Protein AF-A0A9P1JPB0-F1 (afdb_monomer_lite)

Organism: NCBI:txid1064539

Structure (mmCIF, N/CA/C/O backbone):
data_AF-A0A9P1JPB0-F1
#
_entry.id   AF-A0A9P1JPB0-F1
#
loop_
_atom_site.group_PDB
_atom_site.id
_atom_site.type_symbol
_atom_site.label_atom_id
_atom_site.label_alt_id
_atom_site.label_comp_id
_atom_site.label_asym_id
_atom_site.label_entity_id
_atom_site.label_seq_id
_atom_site.pdbx_PDB_ins_code
_atom_site.Cartn_x
_atom_site.Cartn_y
_atom_site.Cartn_z
_atom_site.occupancy
_atom_site.B_iso_or_equiv
_atom_site.auth_seq_id
_atom_site.auth_comp_id
_atom_site.auth_asym_id
_atom_site.auth_atom_id
_atom_site.pdbx_PDB_model_num
ATOM 1 N N . MET A 1 1 ? -15.340 3.405 -18.970 1.00 45.09 1 MET A N 1
ATOM 2 C CA . MET A 1 1 ? -15.044 3.651 -17.546 1.00 45.09 1 MET A CA 1
ATOM 3 C C . MET A 1 1 ? -14.567 2.332 -16.934 1.00 45.09 1 MET A C 1
ATOM 5 O O . MET A 1 1 ? -15.231 1.807 -16.069 1.00 45.09 1 MET A O 1
ATOM 9 N N . ALA A 1 2 ? -13.500 1.742 -17.491 1.00 53.22 2 ALA A N 1
ATOM 10 C CA . ALA A 1 2 ? -13.007 0.401 -17.120 1.00 53.22 2 ALA A CA 1
ATOM 11 C C . ALA A 1 2 ? -11.489 0.388 -16.853 1.00 53.22 2 ALA A C 1
ATOM 13 O O . ALA A 1 2 ? -11.004 -0.453 -16.122 1.00 53.22 2 ALA A O 1
ATOM 14 N N . PHE A 1 3 ? -10.756 1.371 -17.390 1.00 47.19 3 PHE A N 1
ATOM 15 C CA . PHE A 1 3 ? -9.305 1.481 -17.221 1.00 47.19 3 PHE A CA 1
ATOM 16 C C . PHE A 1 3 ? -8.882 1.830 -15.782 1.00 47.19 3 PHE A C 1
ATOM 18 O O . PHE A 1 3 ? -7.877 1.329 -15.312 1.00 47.19 3 PHE A O 1
ATOM 25 N N . LEU A 1 4 ? -9.666 2.655 -15.073 1.00 51.72 4 LEU A N 1
ATOM 26 C CA . LEU A 1 4 ? -9.359 3.057 -13.690 1.00 51.72 4 LEU A CA 1
ATOM 27 C C . LEU A 1 4 ? -9.691 1.960 -12.664 1.00 51.72 4 LEU A C 1
ATOM 29 O O . LEU A 1 4 ? -9.024 1.867 -11.640 1.00 51.72 4 LEU A O 1
ATOM 33 N N . ASP A 1 5 ? -10.698 1.125 -12.942 1.00 56.12 5 ASP A N 1
ATOM 34 C CA . ASP A 1 5 ? -11.056 0.004 -12.062 1.00 56.12 5 ASP A CA 1
ATOM 35 C C . ASP A 1 5 ? -10.020 -1.131 -12.159 1.00 56.12 5 ASP A C 1
ATOM 37 O O . ASP A 1 5 ? -9.690 -1.743 -11.144 1.00 56.12 5 ASP A O 1
ATOM 41 N N . ASP A 1 6 ? -9.457 -1.363 -13.355 1.00 59.84 6 ASP A N 1
ATOM 42 C CA . ASP A 1 6 ? -8.344 -2.303 -13.558 1.00 59.84 6 ASP A CA 1
ATOM 43 C C . ASP A 1 6 ? -7.072 -1.843 -12.821 1.00 59.84 6 ASP A C 1
ATOM 45 O O . ASP A 1 6 ? -6.396 -2.665 -12.201 1.00 59.84 6 ASP A O 1
ATOM 49 N N . ASP A 1 7 ? -6.779 -0.536 -12.813 1.00 67.62 7 ASP A N 1
ATOM 50 C CA . ASP A 1 7 ? -5.618 0.019 -12.106 1.00 67.62 7 ASP A CA 1
ATOM 51 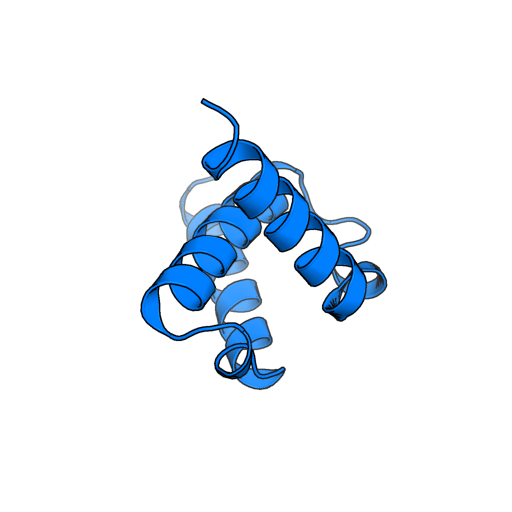C C . ASP A 1 7 ? -5.745 -0.148 -10.581 1.00 67.62 7 ASP A C 1
ATOM 53 O O . ASP A 1 7 ? -4.790 -0.566 -9.929 1.00 67.62 7 ASP A O 1
ATOM 57 N N . HIS A 1 8 ? -6.928 0.101 -10.003 1.00 67.38 8 HIS A N 1
ATOM 58 C CA . HIS A 1 8 ? -7.169 -0.093 -8.566 1.00 67.38 8 HIS A CA 1
ATOM 59 C C . HIS A 1 8 ? -7.100 -1.568 -8.149 1.00 67.38 8 HIS A C 1
ATOM 61 O O . HIS A 1 8 ? -6.464 -1.892 -7.149 1.00 67.38 8 HIS A O 1
ATOM 67 N N . ALA A 1 9 ? -7.695 -2.477 -8.926 1.00 74.75 9 ALA A N 1
ATOM 68 C CA . ALA A 1 9 ? -7.609 -3.910 -8.648 1.00 74.75 9 ALA A CA 1
ATOM 69 C C . ALA A 1 9 ? -6.166 -4.433 -8.765 1.00 74.75 9 ALA A C 1
ATOM 71 O O . ALA A 1 9 ? -5.751 -5.300 -7.993 1.00 74.75 9 ALA A O 1
ATOM 72 N N . TYR A 1 10 ? -5.386 -3.887 -9.701 1.00 75.00 10 TYR A N 1
ATOM 73 C CA . TYR A 1 10 ? -3.971 -4.206 -9.854 1.00 75.00 10 TYR A CA 1
ATOM 74 C C . TYR A 1 10 ? -3.133 -3.679 -8.682 1.00 75.00 10 TYR A C 1
ATOM 76 O O . TYR A 1 10 ? -2.290 -4.409 -8.162 1.00 75.00 10 TYR A O 1
ATOM 84 N N . VAL A 1 11 ? -3.403 -2.458 -8.206 1.00 73.75 11 VAL A N 1
ATOM 85 C CA . VAL A 1 11 ? -2.806 -1.912 -6.974 1.00 73.75 11 VAL A CA 1
ATOM 86 C C . VAL A 1 11 ? -3.106 -2.827 -5.790 1.00 73.75 11 VAL A C 1
ATOM 88 O O . VAL A 1 11 ? -2.180 -3.237 -5.095 1.00 73.75 11 VAL A O 1
ATOM 91 N N . ASP A 1 12 ? -4.369 -3.205 -5.595 1.00 73.81 12 ASP A N 1
ATOM 92 C CA . ASP A 1 12 ? -4.791 -4.077 -4.497 1.00 73.81 12 ASP A CA 1
ATOM 93 C C . ASP A 1 12 ? -4.086 -5.439 -4.558 1.00 73.81 12 ASP A C 1
ATOM 95 O O . ASP A 1 12 ? -3.591 -5.940 -3.545 1.00 73.81 12 ASP A O 1
ATOM 99 N N . GLN A 1 13 ? -3.983 -6.027 -5.753 1.00 78.06 13 GLN A N 1
ATOM 100 C CA . GLN A 1 13 ? -3.277 -7.287 -5.950 1.00 78.06 13 GLN A CA 1
ATOM 101 C C . GLN A 1 13 ? -1.791 -7.162 -5.600 1.00 78.06 13 GLN A C 1
ATOM 103 O O . GLN A 1 13 ? -1.270 -8.022 -4.893 1.00 78.06 13 GLN A O 1
ATOM 108 N N . LEU A 1 14 ? -1.114 -6.105 -6.050 1.00 76.06 14 LEU A N 1
ATOM 109 C CA . LEU A 1 14 ? 0.302 -5.878 -5.756 1.00 76.06 14 LEU A CA 1
ATOM 110 C C . LEU A 1 14 ? 0.549 -5.633 -4.270 1.00 76.06 14 LEU A C 1
ATOM 112 O O . LEU A 1 14 ? 1.512 -6.148 -3.706 1.00 76.06 14 LEU A O 1
ATOM 116 N N . VAL A 1 15 ? -0.339 -4.887 -3.620 1.00 76.31 15 VAL A N 1
ATOM 117 C CA . VAL A 1 15 ? -0.284 -4.642 -2.180 1.00 76.31 15 VAL A CA 1
ATOM 118 C C . VAL A 1 15 ? -0.415 -5.964 -1.407 1.00 76.31 15 VAL A C 1
ATOM 120 O O . VAL A 1 15 ? 0.344 -6.216 -0.470 1.00 76.31 15 VAL A O 1
ATOM 123 N N . VAL A 1 16 ? -1.308 -6.863 -1.829 1.00 78.56 16 VAL A N 1
ATOM 124 C CA . VAL A 1 16 ? -1.443 -8.202 -1.231 1.00 78.56 16 VAL A CA 1
ATOM 125 C C . VAL A 1 16 ? -0.248 -9.104 -1.560 1.00 78.56 16 VAL A C 1
ATOM 127 O O . VAL A 1 16 ? 0.245 -9.801 -0.676 1.00 78.56 16 VAL A O 1
ATOM 130 N N . GLU A 1 17 ? 0.240 -9.096 -2.798 1.00 78.12 17 GLU A N 1
ATOM 131 C CA . GLU A 1 17 ? 1.339 -9.958 -3.249 1.00 78.12 17 GLU A CA 1
ATOM 132 C C . GLU A 1 17 ? 2.655 -9.619 -2.548 1.00 78.12 17 GLU A C 1
ATOM 134 O O . GLU A 1 17 ? 3.389 -10.510 -2.120 1.00 78.12 17 GLU A O 1
ATOM 139 N N . TYR A 1 18 ? 2.931 -8.331 -2.366 1.00 71.00 18 TYR A N 1
ATOM 140 C CA . TYR A 1 18 ? 4.131 -7.897 -1.673 1.00 71.00 18 TYR A CA 1
ATOM 141 C C . TYR A 1 18 ? 3.984 -7.903 -0.143 1.00 71.00 18 TYR A C 1
ATOM 143 O O . TYR A 1 18 ? 4.992 -8.067 0.553 1.00 71.00 18 TYR A O 1
ATOM 151 N N . TYR A 1 19 ? 2.774 -7.708 0.405 1.00 72.88 19 TYR A N 1
ATOM 152 C CA . TYR A 1 19 ? 2.614 -7.362 1.827 1.00 72.88 19 TYR A CA 1
ATOM 153 C C . TYR A 1 19 ? 1.464 -8.058 2.561 1.00 72.88 19 TYR A C 1
ATOM 155 O O . TYR A 1 19 ? 1.220 -7.724 3.722 1.00 72.88 19 TYR A O 1
ATOM 163 N N . GLY A 1 20 ? 0.787 -9.035 1.953 1.00 71.06 20 GLY A N 1
ATOM 164 C CA . GLY A 1 20 ? -0.404 -9.689 2.510 1.00 71.06 20 GLY A CA 1
ATOM 165 C C . GLY A 1 20 ? -0.247 -10.142 3.966 1.00 71.06 20 GLY A C 1
ATOM 166 O O . GLY A 1 20 ? -1.115 -9.864 4.793 1.00 71.06 20 GLY A O 1
ATOM 167 N N . ASP A 1 21 ? 0.904 -10.716 4.328 1.00 78.31 21 ASP A N 1
ATOM 168 C CA . ASP A 1 21 ? 1.182 -11.148 5.707 1.00 78.31 21 ASP A CA 1
ATOM 169 C C . ASP A 1 21 ? 1.291 -9.983 6.707 1.00 78.31 21 ASP A C 1
ATOM 171 O O . ASP A 1 21 ? 0.911 -10.123 7.867 1.00 78.31 21 ASP A O 1
ATOM 175 N N . ARG A 1 22 ? 1.797 -8.818 6.278 1.00 70.81 22 ARG A N 1
ATOM 176 C CA . ARG A 1 22 ? 1.984 -7.631 7.135 1.00 70.81 22 ARG A CA 1
ATOM 177 C C . ARG A 1 22 ? 0.734 -6.769 7.253 1.00 70.81 22 ARG A C 1
ATOM 179 O O . ARG A 1 22 ? 0.580 -6.076 8.250 1.00 70.81 22 ARG A O 1
ATOM 186 N N . LEU A 1 23 ? -0.136 -6.810 6.249 1.00 73.06 23 LEU A N 1
ATOM 187 C CA . LEU A 1 23 ? -1.415 -6.094 6.236 1.00 73.06 23 LEU A CA 1
ATOM 18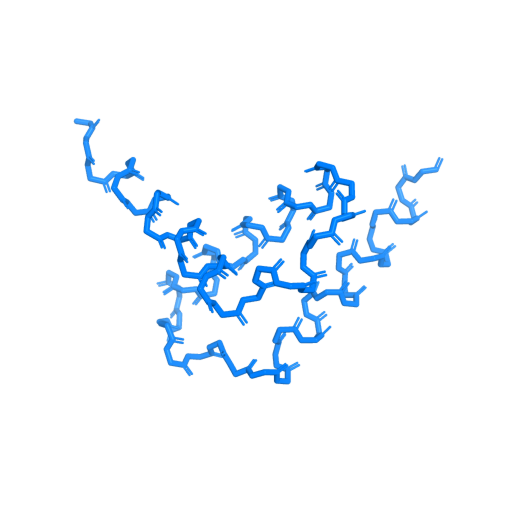8 C C . LEU A 1 23 ? -2.515 -6.859 6.976 1.00 73.06 23 LEU A C 1
ATOM 190 O O . LEU A 1 23 ? -3.548 -6.289 7.334 1.00 73.06 23 LEU A O 1
ATOM 194 N N . THR A 1 24 ? -2.291 -8.150 7.231 1.00 74.31 24 THR A N 1
ATOM 195 C CA . THR A 1 24 ? -3.223 -8.995 7.971 1.00 74.31 24 THR A CA 1
ATOM 196 C C . THR A 1 24 ? -3.414 -8.450 9.389 1.00 74.31 24 THR A C 1
ATOM 198 O O . THR A 1 24 ? -2.502 -8.472 10.210 1.00 74.31 24 THR A O 1
ATOM 201 N N . GLY A 1 25 ? -4.625 -7.970 9.685 1.00 74.31 25 GLY A N 1
ATOM 202 C CA . GLY A 1 25 ? -4.988 -7.420 10.995 1.00 74.31 25 GLY A CA 1
ATOM 203 C C . GLY A 1 25 ? -4.916 -5.894 11.108 1.00 74.31 25 GLY A C 1
ATOM 204 O O . GLY A 1 25 ? -5.211 -5.371 12.182 1.00 74.31 25 GLY A O 1
ATOM 205 N N . MET A 1 26 ? -4.582 -5.170 10.032 1.00 79.38 26 MET A N 1
ATOM 206 C CA . MET A 1 26 ? -4.729 -3.710 10.011 1.00 79.38 26 MET A CA 1
ATOM 207 C C . MET A 1 26 ? -6.198 -3.284 10.020 1.00 79.38 26 MET A C 1
ATOM 209 O O . MET A 1 26 ? -7.074 -3.959 9.475 1.00 79.38 26 MET A O 1
ATOM 213 N N . ALA A 1 27 ? -6.455 -2.122 10.621 1.00 83.44 27 ALA A N 1
ATOM 214 C CA . ALA A 1 27 ? -7.763 -1.489 10.558 1.00 83.44 27 ALA A CA 1
ATOM 215 C C . ALA A 1 27 ? -8.112 -1.113 9.099 1.00 83.44 27 ALA A C 1
ATOM 217 O O . ALA A 1 27 ? -7.223 -0.672 8.363 1.00 83.44 27 ALA A O 1
ATOM 218 N N . PRO A 1 28 ? -9.388 -1.218 8.680 1.00 81.88 28 PRO A N 1
ATOM 219 C CA . PRO A 1 28 ? -9.807 -0.907 7.309 1.00 81.88 28 PRO A CA 1
ATOM 220 C C . PRO A 1 28 ? -9.436 0.512 6.858 1.00 81.88 28 PRO A C 1
ATOM 222 O O . PRO A 1 28 ? -9.101 0.730 5.699 1.00 81.88 28 PRO A O 1
ATOM 225 N N . GLU A 1 29 ? -9.456 1.470 7.784 1.00 82.44 29 GLU A N 1
ATOM 226 C CA . GLU A 1 29 ? -9.115 2.877 7.541 1.00 82.44 29 GLU A CA 1
ATOM 227 C C . GLU A 1 29 ? -7.628 3.048 7.206 1.00 82.44 29 GLU A C 1
ATOM 229 O O . GLU A 1 29 ? -7.281 3.738 6.247 1.00 82.44 29 GLU A O 1
ATOM 234 N N . ARG A 1 30 ? -6.750 2.342 7.936 1.00 81.81 30 ARG A N 1
ATOM 235 C CA . ARG A 1 30 ? -5.305 2.307 7.656 1.00 81.81 30 ARG A CA 1
ATOM 236 C C . ARG A 1 30 ? -5.020 1.654 6.310 1.00 81.81 30 ARG A C 1
ATOM 238 O O . ARG A 1 30 ? -4.191 2.153 5.556 1.00 81.81 30 ARG A O 1
ATOM 245 N N . LEU A 1 31 ? -5.731 0.572 5.994 1.00 82.31 31 LEU A N 1
ATOM 246 C CA . LEU A 1 31 ? -5.590 -0.113 4.713 1.00 82.31 31 LEU A CA 1
ATOM 247 C C . LEU A 1 31 ? -5.986 0.806 3.546 1.00 82.31 31 LEU A C 1
ATOM 249 O O . LEU A 1 31 ? -5.241 0.917 2.579 1.00 82.31 31 LEU A O 1
ATOM 253 N N . ALA A 1 32 ? -7.105 1.525 3.664 1.00 83.38 32 ALA A N 1
ATOM 254 C CA . ALA A 1 32 ? -7.555 2.467 2.641 1.00 83.38 32 ALA A CA 1
ATOM 255 C C . ALA A 1 32 ? -6.567 3.629 2.429 1.00 83.38 32 ALA A C 1
ATOM 257 O O . ALA A 1 32 ? -6.263 3.974 1.287 1.00 83.38 32 ALA A O 1
ATOM 258 N N . ALA A 1 33 ? -6.029 4.202 3.512 1.00 84.88 33 ALA A N 1
ATOM 259 C CA . ALA A 1 33 ? -5.018 5.258 3.434 1.00 84.88 33 ALA A CA 1
ATOM 260 C C . ALA A 1 33 ? -3.724 4.761 2.771 1.00 84.88 33 ALA A C 1
ATOM 262 O O . ALA A 1 33 ? -3.165 5.432 1.902 1.00 84.88 33 ALA A O 1
ATOM 263 N N . LEU A 1 34 ? -3.281 3.552 3.129 1.00 84.88 34 LEU A N 1
ATOM 264 C CA . LEU A 1 34 ? -2.115 2.929 2.518 1.00 84.88 34 LEU A CA 1
ATOM 265 C C . LEU A 1 34 ? -2.334 2.678 1.023 1.00 84.88 34 LEU A C 1
ATOM 267 O O . LEU A 1 34 ? -1.460 3.014 0.232 1.00 84.88 34 LEU A O 1
ATOM 271 N N . HIS A 1 35 ? -3.492 2.140 0.626 1.00 82.81 35 HIS A N 1
ATOM 272 C CA . HIS A 1 35 ? -3.824 1.888 -0.781 1.00 82.81 35 HIS A CA 1
ATOM 273 C C . HIS A 1 35 ? -3.794 3.178 -1.611 1.00 82.81 35 HIS A C 1
ATOM 275 O O . HIS A 1 35 ? -3.264 3.175 -2.721 1.00 82.81 35 HIS A O 1
ATOM 281 N N . ALA A 1 36 ? -4.301 4.289 -1.068 1.00 84.62 36 ALA A N 1
ATOM 282 C CA . ALA A 1 36 ? -4.264 5.586 -1.741 1.00 84.62 36 ALA A CA 1
ATOM 283 C C . ALA A 1 36 ? -2.822 6.068 -1.985 1.00 84.62 36 ALA A C 1
ATOM 285 O O . ALA A 1 36 ? -2.461 6.370 -3.121 1.00 84.62 36 ALA A O 1
ATOM 286 N N . LEU A 1 37 ? -1.975 6.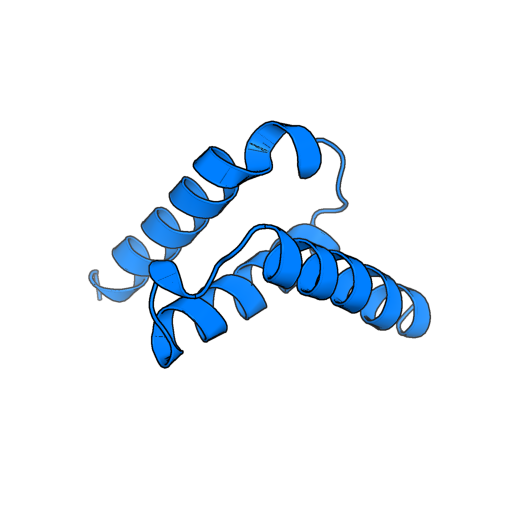058 -0.949 1.00 84.38 37 LEU A N 1
ATOM 287 C CA . LEU A 1 37 ? -0.564 6.453 -1.065 1.00 84.38 37 LEU A CA 1
ATOM 288 C C . LEU A 1 37 ? 0.220 5.534 -2.008 1.00 84.38 37 LEU A C 1
ATOM 290 O O . LEU A 1 37 ? 1.072 5.984 -2.773 1.00 84.38 37 LEU A O 1
ATOM 294 N N . PHE A 1 38 ? -0.074 4.237 -1.970 1.00 83.94 38 PHE A N 1
ATOM 295 C CA . PHE A 1 38 ? 0.548 3.254 -2.846 1.00 83.94 38 PHE A CA 1
ATOM 296 C C . PHE A 1 38 ? 0.186 3.506 -4.313 1.00 83.94 38 PHE A C 1
ATOM 298 O O . PHE A 1 38 ? 1.065 3.498 -5.178 1.00 83.94 38 PHE A O 1
ATOM 305 N N . GLY A 1 39 ? -1.090 3.799 -4.579 1.00 82.94 39 GLY A N 1
ATOM 306 C CA . GLY A 1 39 ? -1.573 4.221 -5.890 1.00 82.94 39 GLY A CA 1
ATOM 307 C C . GLY A 1 39 ? -0.860 5.476 -6.395 1.00 82.94 39 GLY A C 1
ATOM 308 O O . GLY A 1 39 ? -0.399 5.489 -7.535 1.00 82.94 39 GLY A O 1
ATOM 309 N N . GLU A 1 40 ? -0.684 6.494 -5.547 1.00 85.75 40 GLU A N 1
ATOM 310 C CA . GLU A 1 40 ? 0.041 7.721 -5.910 1.00 85.75 40 GLU A CA 1
ATOM 311 C C . GLU A 1 40 ? 1.509 7.454 -6.268 1.00 85.75 40 GLU A C 1
ATOM 313 O O . GLU A 1 40 ? 1.987 7.919 -7.306 1.00 85.75 40 GLU A O 1
ATOM 318 N N . VAL A 1 41 ? 2.229 6.670 -5.458 1.00 83.50 41 VAL A N 1
ATOM 319 C CA . VAL A 1 41 ? 3.639 6.343 -5.732 1.00 83.50 41 VAL A CA 1
ATOM 320 C C . VAL A 1 41 ? 3.774 5.542 -7.025 1.00 83.50 41 VAL A C 1
ATOM 322 O O . VAL A 1 41 ? 4.639 5.854 -7.842 1.00 83.50 41 VAL A O 1
ATOM 325 N N . MET A 1 42 ? 2.913 4.549 -7.264 1.00 81.25 42 MET A N 1
ATOM 326 C CA . MET A 1 42 ? 2.947 3.796 -8.522 1.00 81.25 42 MET A CA 1
ATOM 327 C C . MET A 1 42 ? 2.614 4.657 -9.731 1.00 81.25 42 MET A C 1
ATOM 329 O O . MET A 1 42 ? 3.245 4.505 -10.775 1.00 81.25 42 MET A O 1
ATOM 333 N N . TRP A 1 43 ? 1.651 5.566 -9.595 1.00 83.56 43 TRP A N 1
ATOM 334 C CA . TRP A 1 43 ? 1.269 6.474 -10.666 1.00 83.56 43 TRP A CA 1
ATOM 335 C C . TRP A 1 43 ? 2.406 7.431 -11.043 1.00 83.56 43 TRP A C 1
ATOM 337 O O . TRP A 1 43 ? 2.652 7.675 -12.224 1.00 83.56 43 TRP A O 1
ATO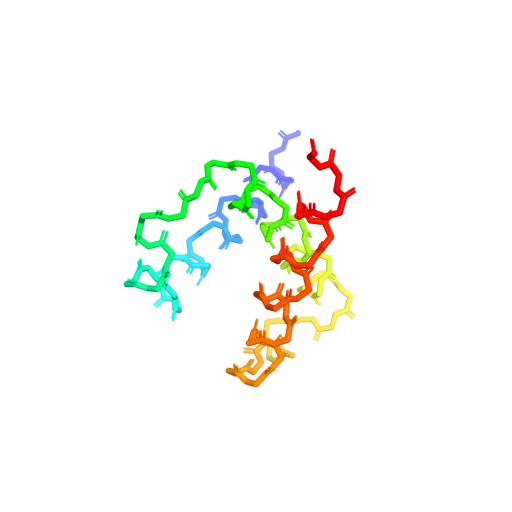M 347 N N . HIS A 1 44 ? 3.116 7.967 -10.049 1.00 85.00 44 HIS A N 1
ATOM 348 C CA . HIS A 1 44 ? 4.154 8.972 -10.272 1.00 85.00 44 HIS A CA 1
ATOM 349 C C . HIS A 1 44 ? 5.540 8.388 -10.561 1.00 85.00 44 HIS A C 1
ATOM 351 O O . HIS A 1 44 ? 6.291 8.969 -11.345 1.00 85.00 44 HIS A O 1
ATOM 357 N N . GLU A 1 45 ? 5.889 7.266 -9.937 1.00 84.81 45 GLU A N 1
ATOM 358 C CA . GLU A 1 45 ? 7.255 6.729 -9.926 1.00 84.81 45 GLU A CA 1
ATOM 359 C C . GLU A 1 45 ? 7.343 5.277 -10.419 1.00 84.81 45 GLU A C 1
ATOM 361 O O . GLU A 1 45 ? 8.442 4.769 -10.643 1.00 84.81 45 GLU A O 1
ATOM 366 N N . GLY A 1 46 ? 6.204 4.621 -10.650 1.00 82.88 46 GLY A N 1
ATOM 367 C CA . GLY A 1 46 ? 6.134 3.239 -11.112 1.00 82.88 46 GLY A CA 1
ATOM 368 C C . GLY A 1 46 ? 6.327 2.206 -10.000 1.00 82.88 46 GLY A C 1
ATOM 369 O O . GLY A 1 46 ? 6.753 2.506 -8.885 1.00 82.88 46 GLY A O 1
ATOM 370 N N . ILE A 1 47 ? 6.027 0.945 -10.321 1.00 78.75 47 ILE A N 1
ATOM 371 C CA . ILE A 1 47 ? 6.093 -0.169 -9.361 1.00 78.75 47 ILE A CA 1
ATOM 372 C C . ILE A 1 47 ? 7.505 -0.392 -8.790 1.00 78.75 47 ILE A C 1
ATOM 374 O O . ILE A 1 47 ? 7.661 -0.755 -7.629 1.00 78.75 47 ILE A O 1
ATOM 378 N N . GLU A 1 48 ? 8.552 -0.119 -9.572 1.00 82.38 48 GLU A N 1
ATOM 379 C CA . GLU A 1 48 ? 9.950 -0.297 -9.153 1.00 82.38 48 GLU A CA 1
ATOM 380 C C . GLU A 1 48 ? 10.358 0.647 -8.008 1.00 82.38 48 GLU A C 1
ATOM 382 O O . GLU A 1 48 ? 11.305 0.365 -7.271 1.00 82.38 48 GLU A O 1
ATOM 387 N N . ALA A 1 49 ? 9.626 1.751 -7.818 1.00 81.56 49 ALA A N 1
ATOM 388 C CA . ALA A 1 49 ? 9.868 2.713 -6.749 1.00 81.56 49 ALA A CA 1
ATOM 389 C C . ALA A 1 49 ? 9.430 2.203 -5.362 1.00 81.56 49 ALA A C 1
ATOM 391 O O . ALA A 1 49 ? 9.840 2.763 -4.336 1.00 81.56 49 ALA A O 1
ATOM 392 N N . LEU A 1 50 ? 8.632 1.132 -5.313 1.00 79.69 50 LEU A N 1
ATOM 393 C CA . LEU A 1 50 ? 8.089 0.533 -4.094 1.00 79.69 50 LEU A CA 1
ATOM 394 C C . LEU A 1 50 ? 9.064 -0.461 -3.475 1.00 79.69 50 LEU A C 1
ATOM 396 O O . LEU A 1 50 ? 8.840 -1.669 -3.379 1.00 79.69 50 LEU A O 1
ATOM 400 N N . THR A 1 51 ? 10.186 0.079 -3.019 1.00 82.25 51 THR A N 1
ATOM 401 C CA . THR A 1 51 ? 11.163 -0.706 -2.272 1.00 82.25 51 THR A CA 1
ATOM 402 C C . THR A 1 51 ? 10.625 -1.065 -0.878 1.00 82.25 51 THR A C 1
ATOM 404 O O . THR A 1 51 ? 9.835 -0.306 -0.304 1.00 82.25 51 THR A O 1
ATOM 407 N N . PRO A 1 52 ? 11.096 -2.166 -0.259 1.00 80.38 52 PRO A N 1
ATOM 408 C CA . PRO A 1 52 ? 10.701 -2.535 1.103 1.00 80.38 52 PRO A CA 1
ATOM 409 C C . PRO A 1 52 ? 10.919 -1.424 2.141 1.00 80.38 52 PRO A C 1
ATOM 411 O O . PRO A 1 52 ? 10.182 -1.333 3.118 1.00 80.38 52 PRO A O 1
ATOM 414 N N . GLN A 1 53 ? 11.925 -0.569 1.937 1.00 82.50 53 GLN A N 1
ATOM 415 C CA . GLN A 1 53 ? 12.212 0.546 2.835 1.00 82.50 53 GLN A CA 1
ATOM 416 C C . GLN A 1 53 ? 11.183 1.670 2.698 1.00 82.50 53 GLN A C 1
ATOM 418 O O . GLN A 1 53 ? 10.699 2.175 3.706 1.00 82.50 53 GLN A O 1
ATOM 423 N N . ARG A 1 54 ? 10.809 2.020 1.464 1.00 83.12 54 ARG A N 1
ATOM 424 C CA . ARG A 1 54 ? 9.803 3.052 1.199 1.00 83.12 54 ARG A CA 1
ATOM 425 C C . ARG A 1 54 ? 8.427 2.642 1.703 1.00 83.12 54 ARG A C 1
ATOM 427 O O . ARG A 1 54 ? 7.704 3.466 2.245 1.00 83.12 54 ARG A O 1
ATOM 434 N N . LEU A 1 55 ? 8.109 1.356 1.595 1.00 78.06 55 LEU A N 1
ATOM 435 C CA . LEU A 1 55 ? 6.922 0.791 2.220 1.00 78.06 55 LEU A CA 1
ATOM 436 C C . LEU A 1 55 ? 6.923 1.000 3.735 1.00 78.06 55 LEU A C 1
ATOM 438 O O . LEU A 1 55 ? 5.919 1.455 4.265 1.00 78.06 55 LEU A O 1
ATOM 442 N N . ASN A 1 56 ? 8.006 0.641 4.434 1.00 83.19 56 ASN A N 1
ATOM 443 C CA . ASN A 1 56 ? 8.050 0.814 5.888 1.00 83.19 56 ASN A CA 1
ATOM 444 C C . ASN A 1 56 ? 7.773 2.278 6.262 1.00 83.19 56 ASN A C 1
ATOM 446 O O . ASN A 1 56 ? 6.972 2.524 7.151 1.00 83.19 56 ASN A O 1
ATOM 450 N N . THR A 1 57 ? 8.321 3.229 5.500 1.00 86.31 57 THR A N 1
ATOM 451 C CA . THR A 1 57 ? 8.023 4.657 5.671 1.00 86.31 57 THR A CA 1
ATOM 452 C C . THR A 1 57 ? 6.546 4.993 5.442 1.00 86.31 57 THR A C 1
ATOM 454 O O . THR A 1 57 ? 5.987 5.773 6.201 1.00 86.31 57 THR A O 1
ATOM 457 N N . LEU A 1 58 ? 5.881 4.409 4.437 1.00 84.38 58 LEU A N 1
ATOM 458 C CA . LEU A 1 58 ? 4.438 4.605 4.218 1.00 84.38 58 LEU A CA 1
ATOM 459 C C . LEU A 1 58 ? 3.588 3.987 5.342 1.00 84.38 58 LEU A C 1
ATOM 461 O O . LEU A 1 58 ? 2.561 4.545 5.725 1.00 84.38 58 LEU A O 1
ATOM 465 N N . LEU A 1 59 ? 4.010 2.846 5.887 1.00 83.06 59 LEU A N 1
ATOM 466 C CA . LEU A 1 59 ? 3.348 2.190 7.017 1.00 83.06 59 LEU A CA 1
ATOM 467 C C . LEU A 1 59 ? 3.484 2.998 8.312 1.00 83.06 59 LEU A C 1
ATOM 469 O O . LEU A 1 59 ? 2.503 3.134 9.039 1.00 83.06 59 LEU A O 1
ATOM 473 N N . GLU A 1 60 ? 4.674 3.543 8.573 1.00 86.00 60 GLU A N 1
ATOM 474 C CA . GLU A 1 60 ? 4.942 4.450 9.697 1.00 86.00 60 GLU A CA 1
ATOM 475 C C . GLU A 1 60 ? 4.126 5.740 9.545 1.00 86.00 60 GLU A C 1
ATOM 477 O O . GLU A 1 60 ? 3.353 6.080 10.433 1.00 86.00 60 GLU A O 1
ATOM 482 N N . PHE A 1 61 ? 4.171 6.373 8.369 1.00 84.25 61 PHE A N 1
ATOM 483 C CA . PHE A 1 61 ? 3.407 7.590 8.086 1.00 84.25 61 PHE A CA 1
ATOM 484 C C . PHE A 1 61 ? 1.893 7.394 8.266 1.00 84.25 61 PHE A C 1
ATOM 486 O O . PHE A 1 61 ? 1.229 8.202 8.907 1.00 84.25 61 PHE A O 1
ATOM 493 N N . THR A 1 62 ? 1.333 6.296 7.747 1.00 81.75 62 THR A N 1
ATOM 494 C CA . THR A 1 62 ? -0.098 5.985 7.930 1.00 81.75 62 THR A CA 1
ATOM 495 C C . THR A 1 62 ? -0.459 5.626 9.372 1.00 81.75 62 THR A C 1
ATOM 497 O O . THR A 1 62 ? -1.626 5.731 9.741 1.00 81.75 62 THR A O 1
ATOM 500 N N . GLU A 1 63 ? 0.497 5.190 10.197 1.00 82.50 63 GLU A N 1
ATOM 501 C CA . GLU A 1 63 ? 0.292 5.024 11.639 1.00 82.50 63 GLU A CA 1
ATOM 502 C C . GLU A 1 63 ? 0.205 6.366 12.357 1.00 82.50 63 GLU A C 1
ATOM 504 O O . GLU A 1 63 ? -0.705 6.568 13.161 1.00 82.50 63 GLU A O 1
ATOM 509 N N . GLU A 1 64 ? 1.144 7.262 12.056 1.00 79.31 64 GLU A N 1
ATOM 510 C CA . GLU A 1 64 ? 1.277 8.571 12.694 1.00 79.31 64 GLU A CA 1
ATOM 511 C C . GLU A 1 64 ? 0.084 9.473 12.344 1.00 79.31 64 GLU A C 1
ATOM 513 O O . GLU A 1 64 ? -0.618 9.933 13.243 1.00 79.31 64 GLU A O 1
ATOM 518 N N . GLU A 1 65 ? -0.240 9.621 11.056 1.00 76.00 65 GLU A N 1
ATOM 519 C CA . GLU A 1 65 ? -1.314 10.515 10.591 1.00 76.00 65 GLU A CA 1
ATOM 520 C C . GLU A 1 65 ? -2.708 10.097 11.082 1.00 76.00 65 GLU A C 1
ATOM 522 O O . GLU A 1 65 ? -3.548 10.944 11.386 1.00 76.00 65 GLU A O 1
ATOM 527 N N . LEU A 1 66 ? -2.982 8.789 11.169 1.00 69.31 66 LEU A N 1
ATOM 528 C CA . LEU A 1 66 ? -4.277 8.292 11.648 1.00 69.31 66 LEU A CA 1
ATOM 529 C C . LEU A 1 66 ? -4.366 8.251 13.177 1.00 69.31 66 LEU A C 1
ATOM 531 O O . LEU A 1 66 ? -5.473 8.299 13.710 1.00 69.31 66 LEU A O 1
ATOM 535 N N . SER A 1 67 ? -3.233 8.193 13.881 1.00 68.00 67 SER A N 1
ATOM 536 C CA . SER A 1 67 ? -3.206 8.312 15.344 1.00 68.00 67 SER A CA 1
ATOM 537 C C . SER A 1 67 ? -3.396 9.757 15.805 1.00 68.00 67 SER A C 1
ATOM 539 O O . SER A 1 6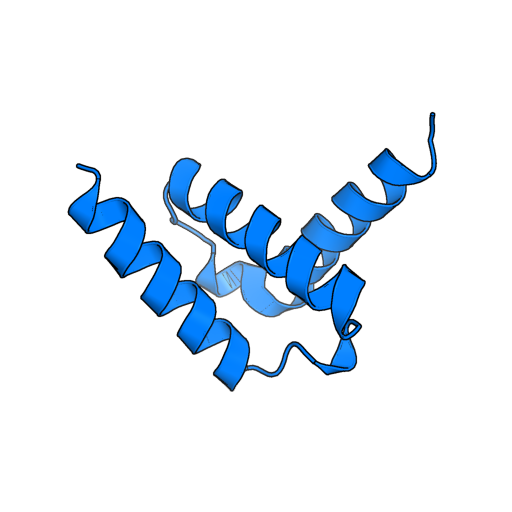7 ? -4.030 9.970 16.832 1.00 68.00 67 SER A O 1
ATOM 541 N N . ASP A 1 68 ? -2.904 10.742 15.047 1.00 60.44 68 ASP A N 1
ATOM 542 C CA . ASP A 1 68 ? -3.128 12.171 15.324 1.00 60.44 68 ASP A CA 1
ATOM 543 C C . ASP A 1 68 ? -4.550 12.646 14.957 1.00 60.44 68 ASP A C 1
ATOM 545 O O . ASP A 1 68 ? -5.011 13.682 15.442 1.00 60.44 68 ASP A O 1
ATOM 549 N N . ALA A 1 69 ? -5.265 11.894 14.114 1.00 55.78 69 ALA A N 1
ATOM 550 C CA . ALA A 1 69 ? -6.635 12.200 13.698 1.00 55.78 69 ALA A CA 1
ATOM 551 C C . ALA A 1 69 ? -7.735 11.633 14.629 1.00 55.78 69 ALA A C 1
ATOM 553 O O . ALA A 1 69 ? -8.913 11.936 14.407 1.00 55.78 69 ALA A O 1
ATOM 554 N N . ALA A 1 70 ? -7.376 10.820 15.632 1.00 49.75 70 ALA A N 1
ATOM 555 C CA . ALA A 1 70 ? -8.286 10.094 16.533 1.00 49.75 70 ALA A CA 1
ATOM 556 C C . ALA A 1 70 ? -8.411 10.738 17.927 1.00 49.75 70 ALA A C 1
ATOM 558 O O . ALA A 1 70 ? -9.539 10.714 18.479 1.00 49.75 70 ALA A O 1
#

Radius of gyration: 12.2 Å; chains: 1; bounding box: 27×23×34 Å

Sequence (70 aa):
MAFLDDDHAYVDQLVVEYYGDRLTGMAPERLAALHALFGEVMWHEGIEALTPQRLNTLLEFTEEELSDAA

pLDDT: mean 76.1, std 10.16, range [45.09, 86.31]

Foldseek 3Di:
DVVVVVLLVVLVVVCCVVQVVPCVPDDPQLVVQLSVVSSVCCVPPNPVSPDPVVSVVSSVVSVVVVVVVD

Secondary structure (DSSP, 8-state):
--HHHHHHHHHHHHHHHHHHHHHTT--HHHHHHHHHH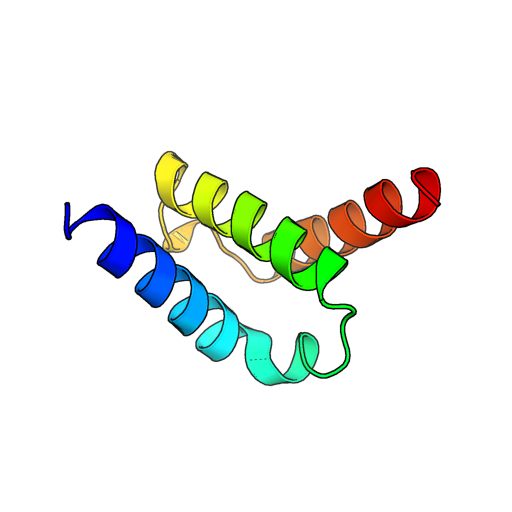HHHHHHHH-GGG--HHHHHHHHHHHHHHHHHT-